Protein AF-A0A1J6JUS4-F1 (afdb_monomer_lite)

InterPro domains:
  IPR001128 Cytochrome P450 [PF00067] (49-97)
  IPR001128 Cytochrome P450 [PR00385] (8-25)
  IPR001128 Cytochrome P450 [PR00385] (37-48)
  IPR001128 Cytochrome P450 [PR00385] (86-95)
  IPR036396 Cytochrome P450 superfamily [G3DSA:1.10.630.10] (1-51)
  IPR036396 Cytochrome P450 superfamily [G3DSA:1.10.630.10] (52-99)
  IPR036396 Cytochrome P450 superfamily [SSF48264] (3-98)

Foldseek 3Di:
DVVVVVVVCCVPVVVVVVVVVVVCLVPVVSVVVVVVVCVVVVVVPDPDDDDDLQQDCVLDPPSSDDDVVCPVPDPDDCAAPDSNHPPQHHDPRGHPPDDDD

Sequence (101 aa):
MLHELFGAGTDTSTPTIELDMAELIKNEKALDLLRKELDRETLRLYPLVLVNIWADPNVWEETLKFVPERFLDCDKDFKGNDFEFLPFDGGRRICRGLSWE

pLDDT: mean 84.97, std 8.11, range [52.12, 94.44]

Radius of gyration: 17.02 Å; chains: 1; bounding box: 37×43×32 Å

Structure (mmCIF, N/CA/C/O backbone):
data_AF-A0A1J6JUS4-F1
#
_entry.id   AF-A0A1J6JUS4-F1
#
loop_
_atom_site.group_PDB
_atom_site.id
_atom_site.type_symbol
_atom_site.label_atom_id
_atom_site.label_alt_id
_atom_site.label_comp_id
_atom_site.label_asym_id
_atom_site.label_entity_id
_atom_site.label_seq_id
_atom_site.pdbx_PDB_ins_code
_atom_site.Cartn_x
_atom_site.Cartn_y
_atom_site.Cartn_z
_atom_site.occupancy
_atom_site.B_iso_or_equiv
_atom_site.auth_seq_id
_atom_site.auth_comp_id
_atom_site.auth_asym_id
_atom_site.auth_atom_id
_atom_site.pdbx_PDB_model_num
ATOM 1 N N . MET A 1 1 ? 25.335 19.825 -1.767 1.00 72.62 1 MET A N 1
ATOM 2 C CA . MET A 1 1 ? 24.095 20.447 -2.287 1.00 72.62 1 MET A CA 1
ATOM 3 C C . MET A 1 1 ? 23.031 19.441 -2.730 1.00 72.62 1 MET A C 1
ATOM 5 O O . MET A 1 1 ? 22.102 19.259 -1.966 1.00 72.62 1 MET A O 1
ATOM 9 N N . LEU A 1 2 ? 23.121 18.754 -3.883 1.00 83.25 2 LEU A N 1
ATOM 10 C CA . LEU A 1 2 ? 22.058 17.812 -4.315 1.00 83.25 2 LEU A CA 1
ATOM 11 C C . LEU A 1 2 ? 21.872 16.627 -3.353 1.00 83.25 2 LEU A C 1
ATOM 13 O O . LEU A 1 2 ? 20.758 16.362 -2.927 1.00 83.25 2 LEU A O 1
ATOM 17 N N . HIS A 1 3 ? 22.960 15.966 -2.950 1.00 86.25 3 HIS A N 1
ATOM 18 C CA . HIS A 1 3 ? 22.903 14.848 -1.997 1.00 86.25 3 HIS A CA 1
ATOM 19 C C . HIS A 1 3 ? 22.371 15.267 -0.616 1.00 86.25 3 HIS A C 1
ATOM 21 O O . HIS A 1 3 ? 21.659 14.512 0.029 1.00 86.25 3 HIS A O 1
ATOM 27 N N . GLU A 1 4 ? 22.686 16.482 -0.168 1.00 85.81 4 GLU A N 1
ATOM 28 C CA . GLU A 1 4 ? 22.186 17.014 1.107 1.00 85.81 4 GLU A CA 1
ATOM 29 C C . GLU A 1 4 ? 20.711 17.396 1.022 1.00 85.81 4 GLU A C 1
ATOM 31 O O . GLU A 1 4 ? 19.978 17.166 1.972 1.00 85.81 4 GLU A O 1
ATOM 36 N N . LEU A 1 5 ? 20.260 17.930 -0.117 1.00 90.94 5 LEU A N 1
ATOM 37 C CA . LEU A 1 5 ? 18.847 18.211 -0.352 1.00 90.94 5 LEU A CA 1
ATOM 38 C C . LEU A 1 5 ? 18.026 16.915 -0.410 1.00 90.94 5 LEU A C 1
ATOM 40 O O . LEU A 1 5 ? 16.959 16.844 0.191 1.00 90.94 5 LEU A O 1
ATOM 44 N N . PHE A 1 6 ? 18.537 15.885 -1.092 1.00 89.00 6 PHE A N 1
ATOM 45 C CA . PHE A 1 6 ? 17.916 14.559 -1.104 1.00 89.00 6 PHE A C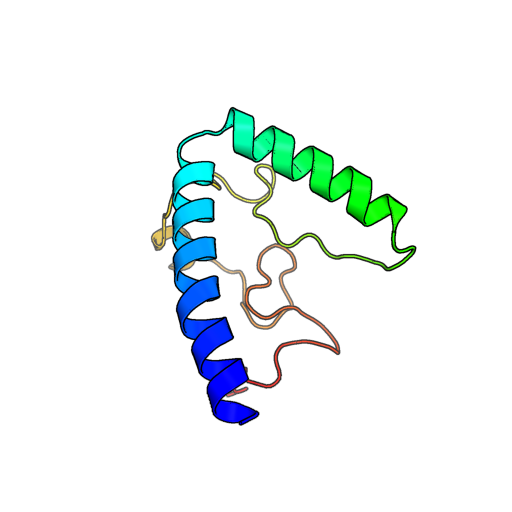A 1
ATOM 46 C C . PHE A 1 6 ? 17.925 13.906 0.279 1.00 89.00 6 PHE A C 1
ATOM 48 O O . PHE A 1 6 ? 16.901 13.362 0.684 1.00 89.00 6 PHE A O 1
ATOM 55 N N . GLY A 1 7 ? 19.040 13.991 1.009 1.00 90.12 7 GLY A N 1
ATOM 56 C CA . GLY A 1 7 ? 19.149 13.495 2.382 1.00 90.12 7 GLY A CA 1
ATOM 57 C C . GLY A 1 7 ? 18.139 14.177 3.300 1.00 90.12 7 GLY A C 1
ATOM 58 O O . GLY A 1 7 ? 17.266 13.513 3.840 1.00 90.12 7 GLY A O 1
ATOM 59 N N . ALA A 1 8 ? 18.153 15.511 3.360 1.00 88.19 8 ALA A N 1
ATOM 60 C CA . ALA A 1 8 ? 17.221 16.288 4.175 1.00 88.19 8 ALA A CA 1
ATOM 61 C C . ALA A 1 8 ? 15.749 16.055 3.795 1.00 88.19 8 ALA A C 1
ATOM 63 O O . ALA A 1 8 ? 14.885 15.992 4.670 1.00 88.19 8 ALA A O 1
ATOM 64 N N . GLY A 1 9 ? 15.448 15.906 2.501 1.00 91.38 9 GLY A N 1
ATOM 65 C CA . GLY A 1 9 ? 14.108 15.560 2.032 1.00 91.38 9 GLY A CA 1
ATOM 66 C C . GLY A 1 9 ? 13.679 14.163 2.480 1.00 91.38 9 GLY A C 1
ATOM 67 O O . GLY A 1 9 ? 12.561 13.994 2.952 1.00 91.38 9 GLY A O 1
ATOM 68 N N . THR A 1 10 ? 14.565 13.173 2.388 1.00 91.69 10 THR A N 1
ATOM 69 C CA . THR A 1 10 ? 14.282 11.785 2.790 1.00 91.69 10 THR A CA 1
ATOM 70 C C . THR A 1 10 ? 14.138 11.662 4.305 1.00 91.69 10 THR A C 1
ATOM 72 O O . THR A 1 10 ? 13.161 11.077 4.769 1.00 91.69 10 THR A O 1
ATOM 75 N N . ASP A 1 11 ? 15.050 12.267 5.069 1.00 91.56 11 ASP A N 1
ATOM 76 C CA . ASP A 1 11 ? 15.089 12.210 6.537 1.00 91.56 11 ASP A CA 1
ATOM 77 C C . ASP A 1 11 ? 13.869 12.876 7.184 1.00 91.56 11 ASP A C 1
ATOM 79 O O . ASP A 1 11 ? 13.501 12.542 8.307 1.00 91.56 11 ASP A O 1
ATOM 83 N N . THR A 1 12 ? 13.227 13.813 6.481 1.00 92.12 12 THR A N 1
ATOM 84 C CA . THR A 1 12 ? 11.999 14.466 6.949 1.00 92.12 12 THR A CA 1
ATOM 85 C C . THR A 1 12 ? 10.745 13.784 6.415 1.00 92.12 12 THR A C 1
ATOM 87 O O . THR A 1 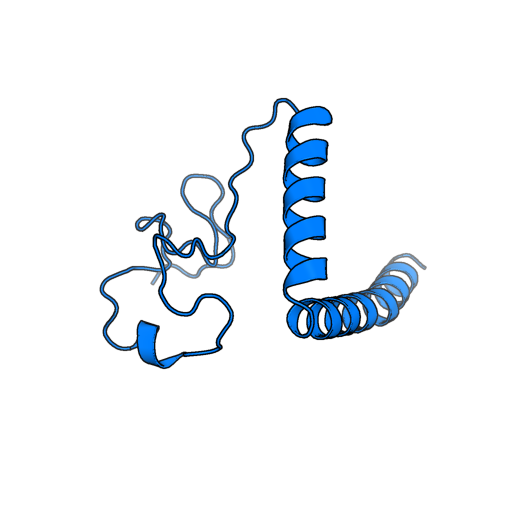12 ? 9.847 13.480 7.191 1.00 92.12 12 THR A O 1
ATOM 90 N N . SER A 1 13 ? 10.676 13.494 5.114 1.00 94.44 13 SER A N 1
ATOM 91 C CA . SER A 1 13 ? 9.463 12.927 4.509 1.00 94.44 13 SER A CA 1
ATOM 92 C C . SER A 1 13 ? 9.210 11.468 4.887 1.00 94.44 13 SER A C 1
ATOM 94 O O . SER A 1 13 ? 8.057 11.115 5.111 1.00 94.44 13 SER A O 1
ATOM 96 N N . THR A 1 14 ? 10.248 10.630 5.008 1.00 93.62 14 THR A N 1
ATOM 97 C CA . THR A 1 14 ? 10.091 9.198 5.329 1.00 93.62 14 THR A CA 1
ATOM 98 C C . THR A 1 14 ? 9.381 8.979 6.669 1.00 93.62 14 THR A C 1
ATOM 100 O O . THR A 1 14 ? 8.331 8.336 6.663 1.00 93.62 14 THR A O 1
ATOM 103 N N . PRO A 1 15 ? 9.864 9.532 7.804 1.00 93.62 15 PRO A N 1
ATOM 104 C CA . PRO A 1 15 ? 9.193 9.327 9.085 1.00 93.62 15 PRO A CA 1
ATOM 105 C C . PRO A 1 15 ? 7.827 10.018 9.153 1.00 93.62 15 PRO A C 1
ATOM 107 O O . PRO A 1 15 ? 6.928 9.501 9.809 1.00 93.62 15 PRO A O 1
ATOM 110 N N . THR A 1 16 ? 7.636 11.161 8.479 1.00 93.25 16 THR A N 1
ATOM 111 C CA . THR A 1 16 ? 6.319 11.813 8.413 1.00 93.25 16 THR A CA 1
ATOM 112 C C . THR A 1 16 ? 5.303 10.918 7.715 1.00 93.25 16 THR A C 1
ATOM 114 O O . THR A 1 16 ? 4.257 10.643 8.286 1.00 93.25 16 THR A O 1
ATOM 117 N N . ILE A 1 17 ? 5.633 10.388 6.533 1.00 92.56 17 ILE A N 1
ATOM 118 C CA . ILE A 1 17 ? 4.740 9.479 5.803 1.00 92.56 17 ILE A CA 1
ATOM 119 C C . ILE A 1 17 ? 4.463 8.217 6.625 1.00 92.56 17 ILE A C 1
ATOM 121 O O . ILE A 1 17 ? 3.321 7.767 6.681 1.00 92.56 17 ILE A O 1
ATOM 125 N N . GLU A 1 18 ? 5.481 7.648 7.272 1.00 91.06 18 GLU A N 1
ATOM 126 C CA . GLU A 1 18 ? 5.322 6.450 8.102 1.00 91.06 18 GLU A CA 1
ATOM 127 C C . GLU A 1 18 ? 4.342 6.681 9.261 1.00 91.06 18 GLU A C 1
ATOM 129 O O . GLU A 1 18 ? 3.429 5.879 9.476 1.00 91.06 18 GLU A O 1
ATOM 134 N N . LEU A 1 19 ? 4.490 7.797 9.980 1.00 92.12 19 LEU A N 1
ATOM 135 C CA . LEU A 1 19 ? 3.602 8.157 11.084 1.00 92.12 19 LEU A CA 1
ATOM 136 C C . LEU A 1 19 ? 2.189 8.472 10.597 1.00 92.12 19 LEU A C 1
ATOM 138 O O . LEU A 1 19 ? 1.230 7.937 11.154 1.00 92.12 19 LEU A O 1
ATOM 142 N N . ASP A 1 20 ? 2.060 9.264 9.535 1.00 93.12 20 ASP A N 1
ATOM 143 C CA . ASP A 1 20 ? 0.769 9.608 8.938 1.00 93.12 20 ASP A CA 1
ATOM 144 C C . ASP A 1 20 ? 0.014 8.336 8.516 1.00 93.12 20 ASP A C 1
ATOM 146 O O . ASP A 1 20 ? -1.172 8.169 8.811 1.00 93.12 20 ASP A O 1
ATOM 150 N N . MET A 1 21 ? 0.709 7.380 7.887 1.00 90.62 21 MET A N 1
ATOM 151 C CA . MET A 1 21 ? 0.132 6.084 7.526 1.00 90.62 21 MET A CA 1
ATOM 152 C C . MET A 1 21 ? -0.264 5.265 8.760 1.00 90.62 21 MET A C 1
ATOM 154 O O . MET A 1 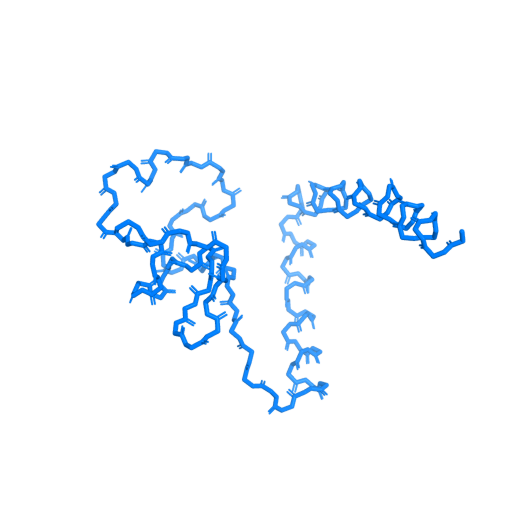21 ? -1.352 4.685 8.785 1.00 90.62 21 MET A O 1
ATOM 158 N N . ALA A 1 22 ? 0.569 5.234 9.803 1.00 89.62 22 ALA A N 1
ATOM 159 C CA . ALA A 1 22 ? 0.257 4.529 11.045 1.00 89.62 22 ALA A CA 1
ATOM 160 C C . ALA A 1 22 ? -0.963 5.124 11.773 1.00 89.62 22 ALA A C 1
ATOM 162 O O . ALA A 1 22 ? -1.735 4.388 12.395 1.00 89.62 22 ALA A O 1
ATOM 163 N N . GLU A 1 23 ? -1.160 6.440 11.707 1.00 91.69 23 GLU A N 1
ATOM 164 C CA . GLU A 1 23 ? -2.346 7.113 12.240 1.00 91.69 23 GLU A CA 1
ATOM 165 C C . GLU A 1 23 ? -3.597 6.825 11.406 1.00 91.69 23 GLU A C 1
ATOM 167 O O . GLU A 1 23 ? -4.650 6.516 11.970 1.00 91.69 23 GLU A O 1
ATOM 172 N N . LEU A 1 24 ? -3.481 6.840 10.076 1.00 90.81 24 LEU A N 1
ATOM 173 C CA . LEU A 1 24 ? -4.578 6.510 9.163 1.00 90.81 24 LEU A CA 1
ATOM 174 C C . LEU A 1 24 ? -5.090 5.081 9.362 1.00 90.81 24 LEU A C 1
ATOM 176 O O . LEU A 1 24 ? -6.300 4.866 9.400 1.00 90.81 24 LEU A O 1
ATOM 180 N N . ILE A 1 25 ? -4.195 4.108 9.556 1.00 87.62 25 ILE A N 1
ATOM 181 C CA . ILE A 1 25 ? -4.571 2.703 9.794 1.00 87.62 25 ILE A CA 1
ATOM 182 C C . ILE A 1 25 ? -5.393 2.546 11.083 1.00 87.62 25 ILE A C 1
ATOM 184 O O . ILE A 1 25 ? -6.262 1.679 11.163 1.00 87.62 25 ILE A O 1
ATOM 188 N N . LYS A 1 26 ? -5.185 3.410 12.086 1.00 89.25 26 LYS A N 1
ATOM 189 C CA . LYS A 1 26 ? -5.975 3.400 13.330 1.00 89.25 26 LYS A CA 1
ATOM 190 C C . LYS A 1 26 ? -7.395 3.950 13.145 1.00 89.25 26 LYS A C 1
ATOM 192 O O . LYS A 1 26 ? -8.210 3.818 14.058 1.00 89.25 26 LYS A O 1
ATOM 197 N N . ASN A 1 27 ? -7.705 4.565 12.002 1.00 92.19 27 ASN A N 1
ATOM 198 C CA . ASN A 1 27 ? -9.005 5.157 11.705 1.00 92.19 27 ASN A CA 1
ATOM 199 C C . ASN A 1 27 ? -9.540 4.679 10.347 1.00 92.19 27 ASN A C 1
ATOM 201 O O . ASN A 1 27 ? -9.409 5.355 9.326 1.00 92.19 27 ASN A O 1
ATOM 205 N N . GLU A 1 28 ? -10.226 3.537 10.366 1.00 89.19 28 GLU A N 1
ATOM 206 C CA . GLU A 1 28 ? -10.817 2.889 9.187 1.00 89.19 28 GLU A CA 1
ATOM 207 C C . GLU A 1 28 ? -11.685 3.839 8.341 1.00 89.19 28 GLU A C 1
ATOM 209 O O . GLU A 1 28 ? -11.594 3.842 7.117 1.00 89.19 28 GLU A O 1
ATOM 214 N N . LYS A 1 29 ? -12.462 4.731 8.974 1.00 91.94 29 LYS A N 1
ATOM 215 C CA . LYS A 1 29 ? -13.309 5.700 8.255 1.00 91.94 29 LYS A CA 1
ATOM 216 C C . LYS A 1 29 ? -12.491 6.725 7.475 1.00 91.94 29 LYS A C 1
ATOM 218 O O . LYS A 1 29 ? -12.863 7.076 6.358 1.00 91.94 29 LYS A O 1
ATOM 223 N N . ALA A 1 30 ? -11.419 7.240 8.077 1.00 91.12 30 ALA A N 1
ATOM 224 C CA . ALA A 1 30 ? -10.533 8.189 7.410 1.00 91.12 30 ALA A CA 1
ATOM 225 C C . ALA A 1 30 ? -9.783 7.512 6.255 1.00 91.12 30 ALA A C 1
ATOM 227 O O . ALA A 1 30 ? -9.696 8.082 5.169 1.00 91.12 30 ALA A O 1
ATOM 228 N N . LEU A 1 31 ? -9.322 6.274 6.462 1.00 87.62 31 LEU A N 1
ATOM 229 C CA . LEU A 1 31 ? -8.662 5.479 5.429 1.00 87.62 31 LEU A CA 1
ATOM 230 C C . LEU A 1 31 ? -9.590 5.196 4.236 1.00 87.62 31 LEU A C 1
ATOM 232 O O . LEU A 1 31 ? -9.179 5.348 3.087 1.00 87.62 31 LEU A O 1
ATOM 236 N N . ASP A 1 32 ? -10.852 4.851 4.488 1.00 88.94 32 ASP A N 1
ATOM 237 C CA . ASP A 1 32 ? -11.844 4.616 3.435 1.00 88.94 32 ASP A CA 1
ATOM 238 C C . ASP A 1 32 ? -12.169 5.875 2.624 1.00 88.94 32 ASP A C 1
ATOM 240 O O . ASP A 1 32 ? -12.388 5.798 1.412 1.00 88.94 32 ASP A O 1
ATOM 244 N N . LEU A 1 33 ? -12.210 7.044 3.271 1.00 91.12 33 LEU A N 1
ATOM 245 C CA . LEU A 1 33 ? -12.392 8.321 2.578 1.00 91.12 33 LEU A CA 1
ATOM 246 C C . LEU A 1 33 ? -11.189 8.636 1.690 1.00 91.12 33 LEU A C 1
ATOM 248 O O . LEU A 1 33 ? -11.374 8.940 0.513 1.00 91.12 33 LEU A O 1
ATOM 252 N N . LEU A 1 34 ? -9.977 8.486 2.229 1.00 88.50 34 LEU A N 1
ATOM 253 C CA . LEU A 1 34 ? -8.736 8.701 1.491 1.00 88.50 34 LEU A CA 1
ATOM 254 C C . LEU A 1 34 ? -8.661 7.804 0.248 1.00 88.50 34 LEU A C 1
ATOM 256 O O . LEU A 1 34 ? -8.353 8.287 -0.837 1.00 88.50 34 LEU A O 1
ATOM 260 N N . ARG A 1 35 ? -8.991 6.512 0.385 1.00 85.25 35 ARG A N 1
ATOM 261 C CA . ARG A 1 35 ? -9.028 5.561 -0.739 1.00 85.25 35 ARG A CA 1
ATOM 262 C C . ARG A 1 35 ? -9.990 6.018 -1.836 1.00 85.25 35 ARG A C 1
ATOM 264 O O . ARG A 1 35 ? -9.599 6.092 -2.996 1.00 85.25 35 ARG A O 1
ATOM 271 N N . LYS A 1 36 ? -11.216 6.409 -1.468 1.00 88.12 36 LYS A N 1
ATOM 272 C CA . LYS A 1 36 ? -12.223 6.911 -2.422 1.00 88.12 36 LYS A CA 1
ATOM 273 C C . LYS A 1 36 ? -11.781 8.191 -3.127 1.00 88.12 36 LYS A C 1
ATOM 275 O O . LYS A 1 36 ? -12.064 8.365 -4.312 1.00 88.12 36 LYS A O 1
ATOM 280 N N . GLU A 1 37 ? -11.133 9.105 -2.410 1.00 89.25 37 GLU A N 1
ATOM 281 C CA . GLU A 1 37 ? -10.594 10.327 -3.007 1.00 89.25 37 GLU A CA 1
ATOM 282 C C . GLU A 1 37 ? -9.453 10.020 -3.969 1.00 89.25 37 GLU A C 1
ATOM 284 O O . GLU A 1 37 ? -9.459 10.536 -5.089 1.00 89.25 37 GLU A O 1
ATOM 289 N N . LEU A 1 38 ? -8.537 9.130 -3.577 1.00 83.69 38 LEU A N 1
ATOM 290 C CA . LEU A 1 38 ? -7.436 8.711 -4.429 1.00 83.69 38 LEU A CA 1
ATOM 291 C C . LEU A 1 38 ? -7.962 8.076 -5.716 1.00 83.69 38 LEU A C 1
ATOM 293 O O . LEU A 1 38 ? -7.542 8.495 -6.789 1.00 83.69 38 LEU A O 1
ATOM 297 N N . ASP A 1 39 ? -8.928 7.161 -5.640 1.00 81.62 39 ASP A N 1
ATOM 298 C CA . ASP A 1 39 ? -9.537 6.549 -6.826 1.00 81.62 39 ASP A CA 1
ATOM 299 C C . ASP A 1 39 ? -10.162 7.612 -7.746 1.00 81.62 39 ASP A C 1
ATOM 301 O O . ASP A 1 39 ? -9.978 7.589 -8.967 1.00 81.62 39 ASP A O 1
ATOM 305 N N . ARG A 1 40 ? -10.847 8.607 -7.163 1.00 82.75 40 ARG A N 1
ATOM 306 C CA . ARG A 1 40 ? -11.491 9.697 -7.910 1.00 82.75 40 ARG A CA 1
ATOM 307 C C . ARG A 1 40 ? -10.483 10.594 -8.628 1.00 82.75 40 ARG A C 1
ATOM 309 O O . ARG A 1 40 ? -10.716 10.972 -9.775 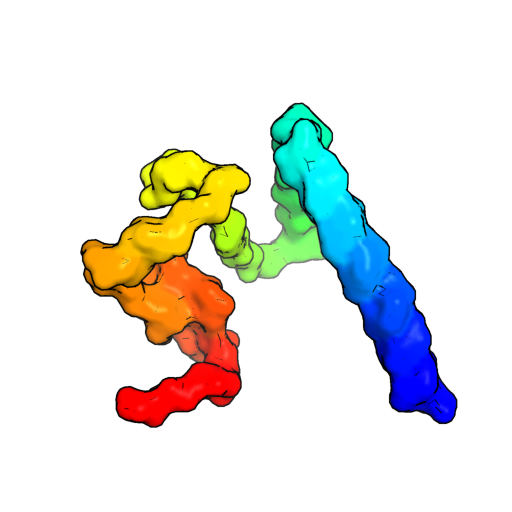1.00 82.75 40 ARG A O 1
ATOM 316 N N . GLU A 1 41 ? -9.411 11.006 -7.957 1.00 81.12 41 GLU A N 1
ATOM 317 C CA . GLU A 1 41 ? -8.427 11.934 -8.533 1.00 81.12 41 GLU A CA 1
ATOM 318 C C . GLU A 1 41 ? -7.477 11.246 -9.504 1.00 81.12 41 GLU A C 1
ATOM 320 O O . GLU A 1 41 ? -7.163 11.794 -10.563 1.00 81.12 41 GLU A O 1
ATOM 325 N N . THR A 1 42 ? -7.097 10.016 -9.182 1.00 71.88 42 THR A N 1
ATOM 326 C CA . THR A 1 42 ? -6.269 9.161 -10.024 1.00 71.88 42 THR A CA 1
ATOM 327 C C . THR A 1 42 ? -6.902 8.950 -11.400 1.00 71.88 42 THR A C 1
ATOM 329 O O . THR A 1 42 ? -6.262 9.208 -12.420 1.00 71.88 42 THR A O 1
ATOM 332 N N . LEU A 1 43 ? -8.193 8.596 -11.439 1.00 70.31 43 LEU A N 1
ATOM 333 C CA . LEU A 1 43 ? -8.955 8.452 -12.685 1.00 70.31 43 LEU A CA 1
ATOM 334 C C . LEU A 1 43 ? -9.131 9.776 -13.448 1.00 70.31 43 LEU A C 1
ATOM 336 O O . LEU A 1 43 ? -9.375 9.771 -14.654 1.00 70.31 43 LEU A O 1
ATOM 340 N N . ARG A 1 44 ? -9.031 10.918 -12.758 1.00 70.75 44 ARG A N 1
ATOM 341 C CA . ARG A 1 44 ? -9.257 12.248 -13.337 1.00 70.75 44 ARG A CA 1
ATOM 342 C C . ARG A 1 44 ? -8.010 12.831 -13.998 1.00 70.75 44 ARG A C 1
ATOM 344 O O . ARG A 1 44 ? -8.143 13.537 -14.995 1.00 70.75 44 ARG A O 1
ATOM 351 N N . LEU A 1 45 ? -6.827 12.605 -13.430 1.00 68.75 45 LEU A N 1
ATOM 352 C CA . LEU A 1 45 ? -5.600 13.292 -13.849 1.00 68.75 45 LEU A CA 1
ATOM 353 C C . LEU A 1 45 ? -4.818 12.552 -14.939 1.00 68.75 45 LEU A C 1
ATOM 355 O O . LEU A 1 45 ? -4.072 13.194 -15.677 1.00 68.75 45 LEU A O 1
ATOM 359 N N . TYR A 1 46 ? -5.007 11.239 -15.088 1.00 59.78 46 TYR A N 1
ATOM 360 C CA . TYR A 1 46 ? -4.257 10.443 -16.054 1.00 59.78 46 TYR A CA 1
ATOM 361 C C . TYR A 1 46 ? -5.142 9.380 -16.729 1.00 59.78 46 TYR A C 1
ATOM 363 O O . TYR A 1 46 ? -5.604 8.470 -16.048 1.00 59.78 46 TYR A O 1
ATOM 371 N N . PRO A 1 47 ? -5.299 9.376 -18.072 1.00 62.88 47 PRO A N 1
ATOM 372 C CA . PRO A 1 47 ? -5.791 8.211 -18.822 1.00 62.88 47 PRO A CA 1
ATOM 373 C C . PRO A 1 47 ? -4.708 7.112 -18.915 1.00 62.88 47 PRO A C 1
ATOM 375 O O . PRO A 1 47 ? -4.486 6.503 -19.961 1.00 62.88 47 PRO A O 1
ATOM 378 N N . LEU A 1 48 ? -3.969 6.915 -17.824 1.00 69.06 48 LEU A N 1
ATOM 379 C CA . LEU A 1 48 ? -2.922 5.922 -17.646 1.00 69.06 48 LEU A CA 1
ATOM 380 C C . LEU A 1 48 ? -3.569 4.683 -17.026 1.00 69.06 48 LEU A C 1
ATOM 382 O O . LEU A 1 48 ? -4.373 4.800 -16.104 1.00 69.06 48 LEU A O 1
ATOM 386 N N . VAL A 1 49 ? -3.221 3.494 -17.518 1.00 71.00 49 VAL A N 1
ATOM 387 C CA . VAL A 1 49 ? -3.619 2.249 -16.851 1.00 71.00 49 VAL A CA 1
ATOM 388 C C . VAL A 1 49 ? -2.851 2.175 -15.539 1.00 71.00 49 VAL A C 1
ATOM 390 O O . VAL A 1 49 ? -1.631 2.013 -15.542 1.00 71.00 49 VAL A O 1
ATOM 393 N N . LEU A 1 50 ? -3.571 2.341 -14.436 1.00 71.44 50 LEU A N 1
ATOM 394 C CA . LEU A 1 50 ? -3.024 2.282 -13.092 1.00 71.44 50 LEU A CA 1
ATOM 395 C C . LEU A 1 50 ? -3.454 0.977 -12.445 1.00 71.44 50 LEU A C 1
ATOM 397 O O . LEU A 1 50 ? -4.635 0.636 -12.421 1.00 71.44 50 LEU A O 1
ATOM 401 N N . VAL A 1 51 ? -2.462 0.235 -11.970 1.00 76.06 51 VAL A N 1
ATOM 402 C CA . VAL A 1 51 ? -2.667 -1.027 -11.270 1.00 76.06 51 VAL A CA 1
ATOM 403 C C . VAL A 1 51 ? -2.755 -0.701 -9.787 1.00 76.06 51 VAL A C 1
ATOM 405 O O . VAL A 1 51 ? -1.788 -0.227 -9.194 1.00 76.06 51 VAL A O 1
ATOM 408 N N . ASN A 1 52 ? -3.932 -0.909 -9.201 1.00 75.75 52 ASN A N 1
ATOM 409 C CA . ASN A 1 52 ? -4.107 -0.801 -7.762 1.00 75.75 52 ASN A CA 1
ATOM 410 C C . ASN A 1 52 ? -3.575 -2.086 -7.113 1.00 75.75 52 ASN A C 1
ATOM 412 O O . ASN A 1 52 ? -4.134 -3.157 -7.325 1.00 75.75 52 ASN A O 1
ATOM 416 N N . ILE A 1 53 ? -2.485 -1.967 -6.357 1.00 79.25 53 ILE A N 1
ATOM 417 C CA . ILE A 1 53 ? -1.837 -3.086 -5.657 1.00 79.25 53 ILE A CA 1
ATOM 418 C C . ILE A 1 53 ? -2.239 -3.173 -4.178 1.00 79.25 53 ILE A C 1
ATOM 420 O O . ILE A 1 53 ? -1.614 -3.900 -3.407 1.00 79.25 53 ILE A O 1
ATOM 424 N N . TRP A 1 54 ? -3.251 -2.414 -3.741 1.00 80.31 54 TRP A N 1
ATOM 425 C CA . TRP A 1 54 ? -3.764 -2.553 -2.382 1.00 80.31 54 TRP A CA 1
ATOM 426 C C . TRP A 1 54 ? -4.448 -3.902 -2.163 1.00 80.31 54 TRP A C 1
ATOM 428 O O . TRP A 1 54 ? -5.034 -4.488 -3.069 1.00 80.31 54 TRP A O 1
ATOM 438 N N . ALA A 1 55 ? -4.392 -4.370 -0.914 1.00 79.25 55 ALA A N 1
ATOM 439 C CA . ALA A 1 55 ? -5.015 -5.616 -0.498 1.00 79.25 55 ALA A CA 1
ATOM 440 C C . ALA A 1 55 ? -6.548 -5.531 -0.624 1.00 79.25 55 ALA A C 1
ATOM 442 O O . ALA A 1 55 ? -7.214 -4.875 0.182 1.00 79.25 55 ALA A O 1
ATOM 443 N N . ASP A 1 56 ? -7.087 -6.204 -1.642 1.00 83.75 56 ASP A N 1
ATOM 444 C CA . ASP A 1 56 ? -8.524 -6.345 -1.874 1.00 83.75 56 ASP A CA 1
ATOM 445 C C . ASP A 1 56 ? -9.123 -7.353 -0.872 1.00 83.75 56 ASP A C 1
ATOM 447 O O . ASP A 1 56 ? -8.670 -8.503 -0.829 1.00 83.75 56 ASP A O 1
ATOM 451 N N . PRO A 1 57 ? -10.138 -6.967 -0.073 1.00 85.31 57 PRO A N 1
ATOM 452 C CA .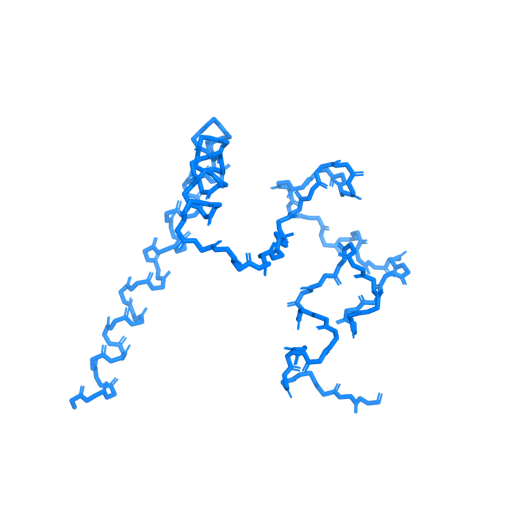 PRO A 1 57 ? -10.804 -7.872 0.865 1.00 85.31 57 PRO A CA 1
ATOM 453 C C . PRO A 1 57 ? -11.517 -9.062 0.203 1.00 85.31 57 PRO A C 1
ATOM 455 O O . PRO A 1 57 ? -11.823 -10.030 0.893 1.00 85.31 57 PRO A O 1
ATOM 458 N N . ASN A 1 58 ? -11.779 -9.024 -1.108 1.00 87.19 58 ASN A N 1
ATOM 459 C CA . ASN A 1 58 ? -12.317 -10.168 -1.853 1.00 87.19 58 ASN A CA 1
ATOM 460 C C . ASN A 1 58 ? -11.242 -11.203 -2.220 1.00 87.19 58 ASN A C 1
ATOM 462 O O . ASN A 1 58 ? -11.576 -12.326 -2.590 1.00 87.19 58 ASN A O 1
ATOM 466 N N . VAL A 1 59 ? -9.964 -10.819 -2.148 1.00 86.75 59 VAL A N 1
ATOM 467 C CA . VAL A 1 59 ? -8.812 -11.656 -2.511 1.00 86.75 59 VAL A CA 1
ATOM 468 C C . VAL A 1 59 ? -8.068 -12.132 -1.266 1.00 86.75 59 VAL A C 1
ATOM 470 O O . VAL A 1 59 ? -7.632 -13.280 -1.196 1.00 86.75 59 VAL A O 1
ATOM 473 N N . TRP A 1 60 ? -7.932 -11.258 -0.269 1.00 86.56 60 TRP A N 1
ATOM 474 C CA . TRP A 1 60 ? -7.208 -11.526 0.965 1.00 86.56 60 TRP A CA 1
ATOM 475 C C . TRP A 1 60 ? -8.110 -11.306 2.178 1.00 86.56 60 TRP A C 1
ATOM 477 O O . TRP A 1 60 ? -8.694 -10.243 2.350 1.00 86.56 60 TRP A O 1
ATOM 487 N N . GLU A 1 61 ? -8.180 -12.288 3.075 1.00 86.38 61 GLU A N 1
ATOM 488 C CA . GLU A 1 61 ? -8.878 -12.120 4.352 1.00 86.38 61 GLU A CA 1
ATOM 489 C C . GLU A 1 61 ? -8.057 -11.263 5.320 1.00 86.38 61 GLU A C 1
ATOM 491 O O . GLU A 1 61 ? -6.823 -11.300 5.307 1.00 86.38 61 GLU A O 1
ATOM 496 N N . GLU A 1 62 ? -8.738 -10.525 6.198 1.00 86.44 62 GLU A N 1
ATOM 497 C CA . GLU A 1 62 ? -8.115 -9.684 7.230 1.00 86.44 62 GLU A CA 1
ATOM 498 C C . GLU A 1 62 ? -7.041 -8.715 6.683 1.00 86.44 62 GLU A C 1
ATOM 500 O O . GLU A 1 62 ? -5.978 -8.562 7.278 1.00 86.44 62 GLU A O 1
ATOM 505 N N . THR A 1 63 ? -7.311 -8.038 5.560 1.00 84.38 63 THR A N 1
ATOM 506 C CA . THR A 1 63 ? -6.342 -7.198 4.811 1.00 84.38 63 THR A CA 1
ATOM 507 C C . THR A 1 63 ? -5.637 -6.098 5.605 1.00 84.38 63 THR A C 1
ATOM 509 O O . THR A 1 63 ? -4.575 -5.636 5.195 1.00 84.38 63 THR A O 1
ATOM 512 N N . LEU A 1 64 ? -6.214 -5.660 6.725 1.00 84.62 64 LEU A N 1
ATOM 513 C CA . LEU A 1 64 ? -5.643 -4.628 7.597 1.00 84.62 64 LEU A CA 1
ATOM 514 C C . LEU A 1 64 ? -4.788 -5.199 8.740 1.00 84.62 64 LEU A C 1
ATOM 516 O O . LEU A 1 64 ? -4.164 -4.431 9.471 1.00 84.62 64 LEU A O 1
ATOM 520 N N . LYS A 1 65 ? -4.759 -6.524 8.928 1.00 85.50 65 LYS A N 1
ATOM 521 C CA . LYS A 1 65 ? -3.957 -7.173 9.968 1.00 85.50 65 LYS A CA 1
ATOM 522 C C . LYS A 1 65 ? -2.647 -7.699 9.394 1.00 85.50 65 LYS A C 1
ATOM 524 O O . LYS A 1 65 ? -2.611 -8.334 8.343 1.00 85.50 65 LYS A O 1
ATOM 529 N N . PHE A 1 66 ? -1.565 -7.491 10.139 1.00 86.00 66 PHE A N 1
ATOM 530 C CA . PHE A 1 66 ? -0.277 -8.104 9.841 1.00 86.00 66 PHE A CA 1
ATOM 531 C C . PHE A 1 66 ? -0.296 -9.579 10.266 1.00 86.00 66 PHE A C 1
ATOM 533 O O . PHE A 1 66 ? -0.181 -9.884 11.451 1.00 86.00 66 PHE A O 1
ATOM 540 N N . VAL A 1 67 ? -0.482 -10.479 9.296 1.00 87.44 67 VAL A N 1
ATOM 541 C CA . VAL A 1 67 ? -0.541 -11.939 9.500 1.00 87.44 67 VAL A CA 1
ATOM 542 C C . VAL A 1 67 ? 0.486 -12.604 8.575 1.00 87.44 67 VAL A C 1
ATOM 544 O O . VAL A 1 67 ? 0.112 -12.999 7.469 1.00 87.44 67 VAL A O 1
ATOM 547 N N . PRO A 1 68 ? 1.779 -12.664 8.948 1.00 87.56 68 PRO A N 1
ATOM 548 C CA . PRO A 1 68 ? 2.845 -13.192 8.090 1.00 87.56 68 PRO A CA 1
ATOM 549 C C . PRO A 1 68 ? 2.702 -14.692 7.793 1.00 87.56 68 PRO A C 1
ATOM 551 O O . PRO A 1 68 ? 3.155 -15.157 6.749 1.00 87.56 68 PRO A O 1
ATOM 554 N N . GLU A 1 69 ? 2.026 -15.447 8.660 1.00 90.38 69 GLU A N 1
ATOM 555 C CA . GLU A 1 69 ? 1.822 -16.893 8.520 1.00 90.38 69 GLU A CA 1
ATOM 556 C C . GLU A 1 69 ? 1.065 -17.260 7.238 1.00 90.38 69 GLU A C 1
ATOM 558 O O . GLU A 1 69 ? 1.256 -18.349 6.704 1.00 90.38 69 GLU A O 1
ATOM 563 N N . ARG A 1 70 ? 0.267 -16.335 6.683 1.00 87.12 70 ARG A N 1
ATOM 564 C CA . ARG A 1 70 ? -0.472 -16.549 5.427 1.00 87.12 70 ARG A CA 1
ATOM 565 C C . ARG A 1 70 ? 0.419 -16.818 4.217 1.00 87.12 70 ARG A C 1
ATOM 567 O O . ARG A 1 70 ? -0.099 -17.238 3.191 1.00 87.12 70 ARG A O 1
ATOM 574 N N . PHE A 1 71 ? 1.717 -16.533 4.315 1.00 86.50 71 PHE A N 1
ATOM 575 C CA . PHE A 1 71 ? 2.688 -16.737 3.242 1.00 86.50 71 PHE A CA 1
ATOM 576 C C . PHE A 1 71 ? 3.506 -18.026 3.396 1.00 86.50 71 PHE A C 1
ATOM 578 O O . PHE A 1 71 ? 4.250 -18.361 2.482 1.00 86.50 71 PHE A O 1
ATOM 585 N N . LEU A 1 72 ? 3.391 -18.747 4.521 1.00 85.00 72 LEU A N 1
ATOM 586 C CA . LEU A 1 72 ? 4.191 -19.953 4.779 1.00 85.00 72 LEU A CA 1
ATOM 587 C C . LEU A 1 72 ? 3.764 -21.141 3.905 1.00 85.00 72 LEU A C 1
ATOM 589 O O . LEU A 1 72 ? 4.627 -21.822 3.362 1.00 85.00 72 LEU A O 1
ATOM 593 N N . ASP A 1 73 ? 2.454 -21.328 3.725 1.00 79.62 73 ASP A N 1
ATOM 594 C CA . ASP A 1 73 ? 1.851 -22.388 2.899 1.00 79.62 73 ASP A CA 1
ATOM 595 C C . ASP A 1 73 ? 1.098 -21.801 1.686 1.00 79.62 73 ASP A C 1
ATOM 597 O O . ASP A 1 73 ? 0.095 -22.341 1.220 1.00 79.62 73 ASP A O 1
ATOM 601 N N . CYS A 1 74 ? 1.527 -20.630 1.208 1.00 80.81 74 CYS A N 1
ATOM 602 C CA . CYS A 1 74 ? 0.908 -19.974 0.062 1.00 80.81 74 CYS A CA 1
ATOM 603 C C . CYS A 1 74 ? 1.534 -20.479 -1.239 1.00 80.81 74 CYS A C 1
ATOM 605 O O . CYS A 1 74 ? 2.733 -20.319 -1.445 1.00 80.81 74 CYS A O 1
ATOM 607 N N . ASP A 1 75 ? 0.708 -20.992 -2.150 1.00 84.38 75 ASP A N 1
ATOM 608 C CA . ASP A 1 75 ? 1.159 -21.410 -3.486 1.00 84.38 75 ASP A CA 1
ATOM 609 C C . ASP A 1 75 ? 1.520 -20.227 -4.411 1.00 84.38 75 ASP A C 1
ATOM 611 O O . ASP A 1 75 ? 2.060 -20.444 -5.494 1.00 84.38 75 ASP A O 1
ATOM 615 N N . LYS A 1 76 ? 1.225 -18.979 -4.010 1.00 87.31 76 LYS A N 1
ATOM 616 C CA . LYS A 1 76 ? 1.468 -17.779 -4.832 1.00 87.31 76 LYS A CA 1
ATOM 617 C C . LYS A 1 76 ? 2.943 -17.385 -4.834 1.00 87.31 76 LYS A C 1
ATOM 619 O O . LYS A 1 76 ? 3.557 -17.244 -3.774 1.00 87.31 76 LYS A O 1
ATOM 624 N N . ASP A 1 77 ? 3.481 -17.110 -6.014 1.00 85.25 77 ASP A N 1
ATOM 625 C CA . ASP A 1 77 ? 4.830 -16.610 -6.218 1.00 85.25 77 ASP A CA 1
ATOM 626 C C . ASP A 1 77 ? 4.920 -15.079 -6.143 1.00 85.25 77 ASP A C 1
ATOM 628 O O . ASP A 1 77 ? 3.966 -14.345 -6.375 1.00 85.25 77 ASP A O 1
ATOM 632 N N . PHE A 1 78 ? 6.112 -14.577 -5.812 1.00 87.19 78 PHE A N 1
ATOM 633 C CA . PHE A 1 78 ? 6.436 -13.147 -5.866 1.00 87.19 78 PHE A CA 1
ATOM 634 C C . PHE A 1 78 ? 7.092 -12.745 -7.198 1.00 87.19 78 PHE A C 1
ATOM 636 O O . PHE A 1 78 ? 7.582 -11.622 -7.336 1.00 87.19 78 PHE A O 1
ATOM 643 N N . LYS A 1 79 ? 7.170 -13.673 -8.163 1.00 87.19 79 LYS A N 1
ATOM 644 C CA . LYS A 1 79 ? 7.873 -13.500 -9.446 1.00 87.19 79 LYS A CA 1
ATOM 645 C C . LYS A 1 79 ? 7.003 -12.792 -10.489 1.00 87.19 79 LYS A C 1
ATOM 647 O O . LYS A 1 79 ? 7.452 -12.582 -11.616 1.00 87.19 79 LYS A O 1
ATOM 652 N N . GLY A 1 80 ? 5.793 -12.393 -10.102 1.00 87.94 80 GLY A N 1
ATOM 653 C CA . GLY A 1 80 ? 4.875 -11.614 -10.920 1.00 87.94 80 GLY A CA 1
ATOM 654 C C . GLY A 1 80 ? 4.011 -12.464 -11.847 1.00 87.94 80 GLY A C 1
ATOM 655 O O . GLY A 1 80 ? 3.522 -11.928 -12.844 1.00 87.94 80 GLY A O 1
ATOM 656 N N . ASN A 1 81 ? 3.852 -13.763 -11.554 1.00 88.12 81 ASN A N 1
ATOM 657 C CA . ASN A 1 81 ? 2.903 -14.630 -12.258 1.00 88.12 81 ASN A CA 1
ATOM 658 C C . ASN A 1 81 ? 1.528 -14.645 -11.574 1.00 88.12 81 ASN A C 1
ATOM 660 O O . ASN A 1 81 ? 0.514 -14.765 -12.261 1.00 88.12 81 ASN A O 1
ATOM 664 N N . ASP A 1 82 ? 1.498 -14.464 -10.253 1.00 90.31 82 ASP A N 1
ATOM 665 C CA . ASP A 1 82 ? 0.275 -14.402 -9.455 1.00 90.31 82 ASP A CA 1
ATOM 666 C C . ASP A 1 82 ? -0.140 -12.943 -9.207 1.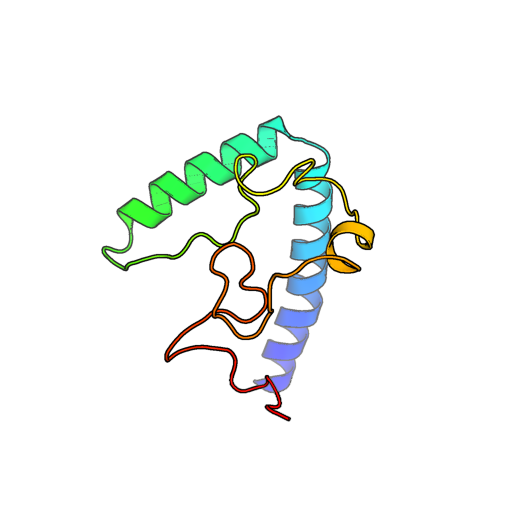00 90.31 82 ASP A C 1
ATOM 668 O O . ASP A 1 82 ? 0.468 -12.214 -8.422 1.00 90.31 82 ASP A O 1
ATOM 672 N N . PHE A 1 83 ? -1.191 -12.484 -9.892 1.00 88.75 83 PHE A N 1
ATOM 673 C CA . PHE A 1 83 ? -1.625 -11.078 -9.849 1.00 88.75 83 PHE A CA 1
ATOM 674 C C . PHE A 1 83 ? -2.258 -10.672 -8.513 1.00 88.75 83 PHE A C 1
ATOM 676 O O . PHE A 1 83 ? -2.339 -9.486 -8.202 1.00 88.75 83 PHE A O 1
ATOM 683 N N . GLU A 1 84 ? -2.666 -11.643 -7.701 1.00 88.19 84 GLU A N 1
ATOM 684 C CA . GLU A 1 84 ? -3.099 -11.443 -6.323 1.00 88.19 84 GLU A CA 1
ATOM 685 C C . GLU A 1 84 ? -1.933 -11.081 -5.388 1.00 88.19 84 GLU A C 1
ATOM 687 O O . GLU A 1 84 ? -2.171 -10.632 -4.262 1.00 88.19 84 GLU A O 1
ATOM 692 N N . PHE A 1 85 ? -0.680 -11.282 -5.819 1.00 88.38 85 PHE A N 1
ATOM 693 C CA . PHE A 1 85 ? 0.516 -11.048 -5.017 1.00 88.38 85 PHE A CA 1
ATOM 694 C C . PHE A 1 85 ? 1.667 -10.449 -5.845 1.00 88.38 85 PHE A C 1
ATOM 696 O O . PHE A 1 85 ? 2.530 -11.145 -6.368 1.00 88.38 85 PHE A O 1
ATOM 703 N N . LEU A 1 86 ? 1.717 -9.113 -5.914 1.00 89.94 86 LEU A N 1
ATOM 704 C CA . LEU A 1 86 ? 2.704 -8.363 -6.707 1.00 89.94 86 LEU A CA 1
ATOM 705 C C . LEU A 1 86 ? 3.627 -7.477 -5.845 1.00 89.94 86 LEU A C 1
ATOM 707 O O . LEU A 1 86 ? 3.691 -6.266 -6.069 1.00 89.94 86 LEU A O 1
ATOM 711 N N . PRO A 1 87 ? 4.380 -8.025 -4.868 1.00 88.62 87 PRO A N 1
ATOM 712 C CA . PRO A 1 87 ? 5.259 -7.222 -4.007 1.00 88.62 87 PRO A CA 1
ATOM 713 C C . PRO A 1 87 ? 6.384 -6.511 -4.781 1.00 88.62 87 PRO A C 1
ATOM 715 O O . PRO A 1 87 ? 6.945 -5.528 -4.300 1.00 88.62 87 PRO A O 1
ATOM 718 N N . PHE A 1 88 ? 6.703 -6.987 -5.986 1.00 90.88 88 PHE A N 1
ATOM 719 C CA . PHE A 1 88 ? 7.736 -6.433 -6.859 1.00 90.88 88 PHE A CA 1
ATOM 720 C C . PHE A 1 88 ? 7.221 -6.067 -8.258 1.00 90.88 88 PHE A C 1
ATOM 722 O O . PHE A 1 88 ? 8.032 -5.898 -9.176 1.00 90.88 88 PHE A O 1
ATOM 729 N N . ASP A 1 89 ? 5.901 -5.909 -8.405 1.00 89.56 89 ASP A N 1
ATOM 730 C CA . ASP A 1 89 ? 5.207 -5.752 -9.693 1.00 89.56 89 ASP A CA 1
ATOM 731 C C . ASP A 1 89 ? 5.333 -7.013 -10.587 1.00 89.56 89 ASP A C 1
ATOM 733 O O . ASP A 1 89 ? 5.812 -8.060 -10.150 1.00 89.56 89 ASP A O 1
ATOM 737 N N . GLY A 1 90 ? 4.864 -6.943 -11.834 1.00 89.00 90 GLY A N 1
ATOM 738 C CA . GLY A 1 90 ? 4.859 -8.051 -12.785 1.00 89.00 90 GLY A CA 1
ATOM 739 C C . GLY A 1 90 ? 5.170 -7.646 -14.229 1.00 89.00 90 GLY A C 1
ATOM 740 O O . GLY A 1 90 ? 5.275 -6.474 -14.608 1.00 89.00 90 GLY A O 1
ATOM 741 N N . GLY A 1 91 ? 5.339 -8.654 -15.086 1.00 87.50 91 GLY A N 1
ATOM 742 C CA . GLY A 1 91 ? 5.544 -8.470 -16.523 1.00 87.50 91 GLY A CA 1
ATOM 743 C C . GLY A 1 91 ? 6.820 -7.698 -16.896 1.00 87.50 91 GLY A C 1
ATOM 744 O O . GLY A 1 91 ? 7.872 -7.825 -16.278 1.00 87.50 91 GLY A O 1
ATOM 745 N N . ARG A 1 92 ? 6.754 -6.885 -17.963 1.00 88.06 92 ARG A N 1
ATOM 746 C CA . ARG A 1 92 ? 7.938 -6.222 -18.562 1.00 88.06 92 ARG A CA 1
ATOM 747 C C . ARG A 1 92 ? 8.589 -5.147 -17.680 1.00 88.06 92 ARG A C 1
ATOM 749 O O . ARG A 1 92 ? 9.678 -4.686 -18.021 1.00 88.06 92 ARG A O 1
ATOM 756 N N . ARG A 1 93 ? 7.909 -4.697 -16.620 1.00 88.88 93 ARG A N 1
ATOM 757 C CA . ARG A 1 93 ? 8.363 -3.625 -15.717 1.00 88.88 93 ARG A CA 1
ATOM 758 C C . ARG A 1 93 ? 8.640 -4.110 -14.292 1.00 88.88 93 ARG A C 1
ATOM 760 O O . ARG A 1 93 ? 8.903 -3.270 -13.439 1.00 88.88 93 ARG A O 1
ATOM 767 N N . ILE A 1 94 ? 8.645 -5.425 -14.069 1.00 90.88 94 ILE A N 1
ATOM 768 C CA . ILE A 1 94 ? 8.978 -6.021 -12.775 1.00 90.88 94 ILE A CA 1
ATOM 769 C C . ILE A 1 94 ? 10.311 -5.492 -12.229 1.00 90.88 94 ILE A C 1
ATOM 771 O O . ILE A 1 94 ? 11.236 -5.180 -12.995 1.00 90.88 94 ILE A O 1
ATOM 775 N N . CYS A 1 95 ? 10.399 -5.382 -10.901 1.00 90.69 95 CYS A N 1
ATOM 776 C CA . CYS A 1 95 ? 11.574 -4.879 -10.199 1.00 90.69 95 CYS A CA 1
ATOM 777 C C . CYS A 1 95 ? 12.868 -5.507 -10.738 1.00 90.69 95 CYS A C 1
ATOM 779 O O . CYS A 1 95 ? 13.072 -6.718 -10.688 1.00 90.69 95 CYS A O 1
ATOM 781 N N . ARG A 1 96 ? 13.793 -4.665 -11.217 1.00 88.19 96 ARG A N 1
ATOM 782 C CA . ARG A 1 96 ? 15.108 -5.111 -11.713 1.00 88.19 96 ARG A CA 1
ATOM 783 C C . ARG A 1 96 ? 16.024 -5.645 -10.607 1.00 88.19 96 ARG A C 1
ATOM 785 O O . ARG A 1 96 ? 17.012 -6.293 -10.927 1.00 88.19 96 ARG A O 1
ATOM 792 N N . GLY A 1 97 ? 15.716 -5.338 -9.346 1.00 87.88 97 GLY A N 1
ATOM 793 C CA . GLY A 1 97 ? 16.454 -5.800 -8.169 1.00 87.88 97 GLY A CA 1
ATOM 794 C C . GLY A 1 97 ? 16.074 -7.205 -7.701 1.00 87.88 97 GLY A C 1
ATOM 795 O O . GLY A 1 97 ? 16.745 -7.734 -6.822 1.00 87.88 97 GLY A O 1
ATOM 796 N N . LEU A 1 98 ? 15.037 -7.821 -8.283 1.00 85.31 98 LEU A N 1
ATOM 797 C CA . LEU A 1 98 ? 14.774 -9.244 -8.091 1.00 85.31 98 LEU A CA 1
ATOM 798 C C . LEU A 1 98 ? 15.911 -10.047 -8.727 1.00 85.31 98 LEU A C 1
ATOM 800 O O . LEU A 1 98 ? 16.061 -10.077 -9.951 1.00 85.31 98 LEU A O 1
ATOM 804 N N . SER A 1 99 ? 16.729 -10.681 -7.891 1.00 66.38 99 SER A N 1
ATOM 805 C CA . SER A 1 99 ? 17.696 -11.680 -8.330 1.00 66.38 99 SER A CA 1
ATOM 806 C C . SER A 1 99 ? 16.945 -12.941 -8.748 1.00 66.38 99 SER A C 1
ATOM 808 O O . SER A 1 99 ? 16.252 -13.560 -7.942 1.00 66.38 99 SER A O 1
ATOM 810 N N . TRP A 1 100 ? 17.069 -13.304 -10.019 1.00 62.16 100 TRP A N 1
ATOM 811 C CA . TRP A 1 100 ? 16.567 -14.564 -10.552 1.00 62.16 100 TRP A CA 1
ATOM 812 C C . TRP A 1 100 ? 17.641 -15.624 -10.301 1.00 62.16 100 TRP A C 1
ATOM 814 O O . TRP A 1 100 ? 18.664 -15.617 -10.984 1.00 62.16 100 TRP A O 1
ATOM 824 N N . GLU A 1 101 ? 17.444 -16.467 -9.288 1.00 52.12 101 GLU A N 1
ATOM 825 C CA . GLU A 1 101 ? 18.129 -17.766 -9.195 1.00 52.12 101 GLU A CA 1
ATOM 826 C C . GLU A 1 101 ? 17.417 -18.805 -10.069 1.00 52.12 101 GLU A C 1
ATOM 828 O O . GLU A 1 101 ? 16.156 -18.801 -10.096 1.00 52.12 101 GLU A O 1
#

Organism: Nicotiana attenuata (NCBI:txid49451)

Secondary structure (DSSP, 8-state):
-HHHHHHHHHHHHHHHHHHHHHHHHT-HHHHHHHHHHHHHHHHHH--S-----S--TTTSTTTTS--GGGGTT----SSSS-TT--TT--GGG--TT----